Protein AF-A0A4U9IWD7-F1 (afdb_monomer)

Sequence (65 aa):
MELYLDTANVAEVERLARIFPIAGVTTNPSIVAASKESIWDVLPRLQKAIGEEGILFAPNHEPRC

Radius of gyration: 11.59 Å; Cα contacts (8 Å, |Δi|>4): 87; chains: 1; bounding box: 25×20×38 Å

Organism: NCBI:txid83655

Mean predicted aligned error: 3.16 Å

pLDDT: mean 93.32, std 9.38, range [48.81, 98.56]

InterPro domains:
  IPR001585 Transaldolase/Fructose-6-phosphate aldolase [PF00923] (3-48)
  IPR013785 Aldolase-type TIM barrel [G3DSA:3.20.20.70] (1-59)
  IPR018225 Transaldolase, active site [PS01054] (24-32)

Structure (mmCIF, N/CA/C/O backbone):
data_AF-A0A4U9IWD7-F1
#
_entry.id   AF-A0A4U9IWD7-F1
#
loop_
_atom_site.group_PDB
_atom_site.id
_atom_site.type_symbol
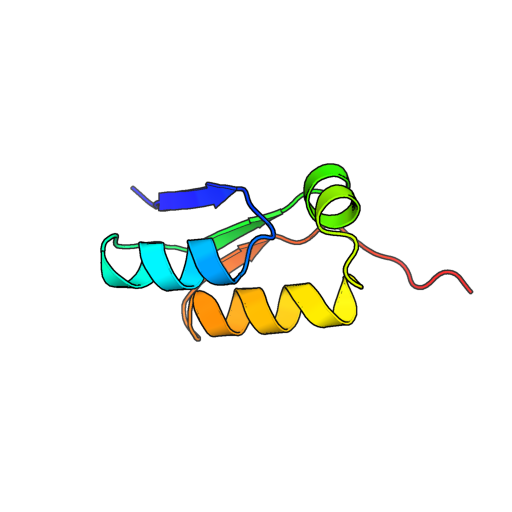_atom_site.label_atom_id
_atom_site.label_alt_id
_atom_site.label_comp_id
_atom_site.label_asym_id
_atom_site.label_entity_id
_atom_site.label_seq_id
_atom_site.pdbx_PDB_ins_code
_atom_site.Cartn_x
_atom_site.Cartn_y
_atom_site.Cartn_z
_atom_site.occupancy
_atom_site.B_iso_or_equiv
_atom_site.auth_seq_id
_atom_site.auth_comp_id
_atom_site.auth_asym_id
_atom_site.auth_atom_id
_atom_site.pdbx_PDB_model_num
ATOM 1 N N . MET A 1 1 ? -5.708 10.509 13.998 1.00 90.19 1 MET A N 1
ATOM 2 C CA . MET A 1 1 ? -4.446 9.796 13.707 1.00 90.19 1 MET A CA 1
ATOM 3 C C . MET A 1 1 ? -4.754 8.822 12.593 1.00 90.19 1 MET A C 1
ATOM 5 O O . MET A 1 1 ? -5.733 8.102 12.729 1.00 90.19 1 MET A O 1
ATOM 9 N N . GLU A 1 2 ? -3.983 8.845 11.512 1.00 96.19 2 GLU A N 1
ATOM 10 C CA . GLU A 1 2 ? -4.179 7.982 10.341 1.00 96.19 2 GLU A CA 1
ATOM 11 C C . GLU A 1 2 ? -3.045 6.958 10.269 1.00 96.19 2 GLU A C 1
ATOM 13 O O . GLU A 1 2 ? -1.886 7.307 10.498 1.00 96.19 2 GLU A O 1
ATOM 18 N N . LEU A 1 3 ? -3.382 5.696 9.998 1.00 97.56 3 LEU A N 1
ATOM 19 C CA . LEU A 1 3 ? -2.419 4.600 9.920 1.00 97.56 3 LEU A CA 1
ATOM 20 C C . LEU A 1 3 ? -2.165 4.229 8.460 1.00 97.56 3 LEU A C 1
ATOM 22 O O . LEU A 1 3 ? -3.085 3.812 7.760 1.00 97.56 3 LEU A O 1
ATOM 26 N N . TYR A 1 4 ? -0.909 4.330 8.037 1.00 98.25 4 TYR A N 1
ATOM 27 C CA . TYR A 1 4 ? -0.466 3.971 6.694 1.00 98.25 4 TYR A CA 1
ATOM 28 C C . TYR A 1 4 ? 0.482 2.774 6.730 1.00 98.25 4 TYR A C 1
ATOM 30 O O . TYR A 1 4 ? 1.290 2.641 7.651 1.00 98.25 4 TYR A O 1
ATOM 38 N N . LEU A 1 5 ? 0.390 1.912 5.717 1.00 98.31 5 LEU A N 1
ATOM 39 C CA . LEU A 1 5 ? 1.344 0.825 5.494 1.00 98.31 5 LEU A CA 1
ATOM 40 C C . LEU A 1 5 ? 2.350 1.234 4.416 1.00 98.31 5 LEU A C 1
ATOM 42 O O . LEU A 1 5 ? 1.945 1.565 3.306 1.00 98.31 5 LEU A O 1
ATOM 46 N N . ASP A 1 6 ? 3.644 1.171 4.724 1.00 97.81 6 ASP A N 1
ATOM 47 C CA . ASP A 1 6 ? 4.714 1.502 3.774 1.00 97.81 6 ASP A CA 1
ATOM 48 C C . ASP A 1 6 ? 5.223 0.234 3.073 1.00 97.81 6 ASP A C 1
ATOM 50 O O . ASP A 1 6 ? 6.202 -0.388 3.487 1.00 97.81 6 ASP A O 1
ATOM 54 N N . THR A 1 7 ? 4.479 -0.235 2.069 1.00 98.00 7 THR A N 1
ATOM 55 C CA . THR A 1 7 ? 4.738 -1.524 1.410 1.00 98.00 7 THR A CA 1
ATOM 56 C C . THR A 1 7 ? 4.092 -1.620 0.029 1.00 98.00 7 THR A C 1
ATOM 58 O O . THR A 1 7 ? 3.065 -1.004 -0.236 1.00 98.00 7 THR A O 1
ATOM 61 N N . ALA A 1 8 ? 4.662 -2.458 -0.842 1.00 97.69 8 ALA A N 1
ATOM 62 C CA . ALA A 1 8 ? 4.037 -2.894 -2.094 1.00 97.69 8 ALA A CA 1
ATOM 63 C C . ALA A 1 8 ? 3.522 -4.347 -2.034 1.00 97.69 8 ALA A C 1
ATOM 65 O O . ALA A 1 8 ? 3.105 -4.904 -3.048 1.00 97.69 8 ALA A O 1
ATOM 66 N N . ASN A 1 9 ? 3.538 -4.981 -0.857 1.00 97.88 9 ASN A N 1
ATOM 67 C CA . ASN A 1 9 ? 3.053 -6.345 -0.684 1.00 97.88 9 ASN A CA 1
ATOM 68 C C . ASN A 1 9 ? 1.530 -6.379 -0.501 1.00 97.88 9 ASN A C 1
ATOM 70 O O . ASN A 1 9 ? 1.006 -6.197 0.599 1.00 97.88 9 ASN A O 1
ATOM 74 N N . VAL A 1 10 ? 0.821 -6.677 -1.588 1.00 97.75 10 VAL A N 1
ATOM 75 C CA . VAL A 1 10 ? -0.648 -6.732 -1.621 1.00 97.75 10 VAL A CA 1
ATOM 76 C C . VAL A 1 10 ? -1.216 -7.703 -0.579 1.00 97.75 10 VAL A C 1
ATOM 78 O O . VAL A 1 10 ? -2.173 -7.363 0.111 1.00 97.75 10 VAL A O 1
ATOM 81 N N . ALA A 1 11 ? -0.612 -8.882 -0.403 1.00 97.88 11 ALA A N 1
ATOM 82 C CA . ALA A 1 11 ? -1.124 -9.891 0.526 1.00 97.88 11 ALA A CA 1
ATOM 83 C C . ALA A 1 11 ? -1.020 -9.440 1.994 1.00 97.88 11 ALA A C 1
ATOM 85 O O . ALA A 1 11 ? -1.889 -9.746 2.81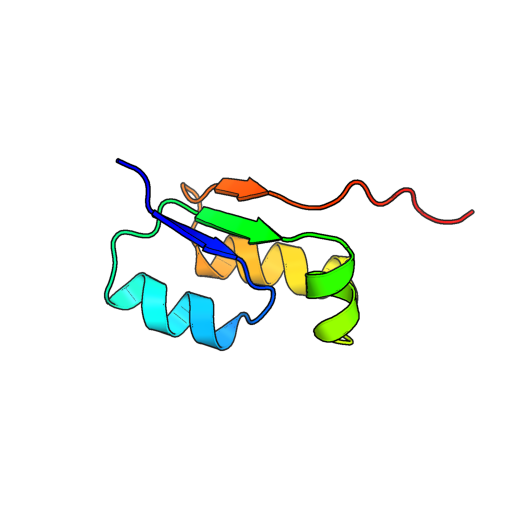4 1.00 97.88 11 ALA A O 1
ATOM 86 N N . GLU A 1 12 ? 0.031 -8.691 2.338 1.00 97.62 12 GLU A N 1
ATOM 87 C CA . GLU A 1 12 ? 0.168 -8.101 3.671 1.00 97.62 12 GLU A CA 1
ATOM 88 C C . GLU A 1 12 ? -0.851 -6.994 3.908 1.00 97.62 12 GLU A C 1
ATOM 90 O O . GLU A 1 12 ? -1.467 -6.970 4.975 1.00 97.62 12 GLU A O 1
ATOM 95 N N . VAL A 1 13 ? -1.077 -6.133 2.912 1.00 98.12 13 VAL A N 1
ATOM 96 C CA . VAL A 1 13 ? -2.095 -5.079 2.984 1.00 98.12 13 VAL A CA 1
ATOM 97 C C . VAL A 1 13 ? -3.478 -5.690 3.182 1.00 98.12 13 VAL A C 1
ATOM 99 O O . VAL A 1 13 ? -4.161 -5.333 4.136 1.00 98.12 13 VAL A O 1
ATOM 102 N N . GLU A 1 14 ? -3.860 -6.687 2.379 1.00 98.00 14 GLU A N 1
ATOM 103 C CA . GLU A 1 14 ? -5.143 -7.385 2.526 1.00 98.00 14 GLU A CA 1
ATOM 104 C C . GLU A 1 14 ? -5.300 -8.017 3.913 1.00 98.00 14 GLU A C 1
ATOM 106 O O . GLU A 1 14 ? -6.378 -7.977 4.510 1.00 98.00 14 GLU A O 1
ATOM 111 N N . ARG A 1 15 ? -4.233 -8.629 4.442 1.00 98.12 15 ARG A N 1
ATOM 112 C CA . ARG A 1 15 ? -4.260 -9.258 5.765 1.00 98.12 15 ARG A CA 1
ATOM 113 C C . ARG A 1 15 ? -4.431 -8.230 6.878 1.00 98.12 15 ARG A C 1
ATOM 115 O O . ARG A 1 15 ? -5.194 -8.481 7.808 1.00 98.12 15 ARG A O 1
ATOM 122 N N . LEU A 1 16 ? -3.714 -7.113 6.802 1.00 97.88 16 LEU A N 1
ATOM 123 C CA . LEU A 1 16 ? -3.700 -6.086 7.841 1.00 97.88 16 LEU A CA 1
ATOM 124 C C . LEU A 1 16 ? -4.933 -5.182 7.789 1.00 97.88 16 LEU A C 1
ATOM 126 O O . LEU A 1 16 ? -5.439 -4.833 8.851 1.00 97.88 16 LEU A O 1
ATOM 130 N N . ALA A 1 17 ? -5.474 -4.891 6.604 1.00 95.88 17 ALA A N 1
ATOM 131 C CA . ALA A 1 17 ? -6.702 -4.110 6.432 1.00 95.88 17 ALA A CA 1
ATOM 132 C C . ALA A 1 17 ? -7.931 -4.760 7.097 1.00 95.88 17 ALA A C 1
ATOM 134 O O . ALA A 1 17 ? -8.875 -4.073 7.468 1.00 95.88 17 ALA A O 1
ATOM 135 N N . ARG A 1 18 ? -7.913 -6.084 7.316 1.00 94.94 18 ARG A N 1
ATOM 136 C CA . ARG A 1 18 ? -8.967 -6.794 8.068 1.00 94.94 18 ARG A CA 1
ATOM 137 C C . ARG A 1 18 ? -8.869 -6.638 9.588 1.00 94.94 18 ARG A C 1
ATOM 139 O O . ARG A 1 18 ? -9.799 -7.023 10.290 1.00 94.94 18 ARG A O 1
ATOM 146 N N . ILE A 1 19 ? -7.731 -6.173 10.097 1.00 96.75 19 ILE A N 1
ATOM 147 C CA . ILE A 1 19 ? -7.406 -6.168 11.532 1.00 96.75 19 ILE A CA 1
ATOM 148 C C . ILE A 1 19 ? -7.254 -4.736 12.047 1.00 96.75 19 ILE A C 1
ATOM 150 O O . ILE A 1 19 ? -7.671 -4.432 13.162 1.00 96.75 19 ILE A O 1
ATOM 154 N N . PHE A 1 20 ? -6.654 -3.860 11.243 1.00 96.50 20 PHE A N 1
ATOM 155 C CA . PHE A 1 20 ? -6.342 -2.487 11.605 1.00 96.50 20 PHE A CA 1
ATOM 156 C C . PHE A 1 20 ? -7.167 -1.494 10.782 1.00 96.50 20 PHE A C 1
ATOM 158 O O . PHE A 1 20 ? -7.434 -1.754 9.609 1.00 96.50 20 PHE A O 1
ATOM 165 N N . PRO A 1 21 ? -7.511 -0.326 11.354 1.00 95.19 21 PRO A N 1
ATOM 166 C CA . PRO A 1 21 ? -8.117 0.770 10.607 1.00 95.19 21 PRO A CA 1
ATOM 167 C C . PRO A 1 21 ? -7.045 1.471 9.753 1.00 95.19 21 PRO A C 1
ATOM 169 O O . PRO A 1 21 ? -6.505 2.509 10.137 1.00 95.19 21 PRO A O 1
ATOM 172 N N . ILE A 1 22 ? -6.681 0.856 8.626 1.00 97.44 22 ILE A N 1
ATOM 173 C CA . ILE A 1 22 ? -5.704 1.396 7.675 1.00 97.44 22 ILE A CA 1
ATOM 174 C C . ILE A 1 22 ? -6.355 2.535 6.881 1.00 97.44 22 ILE A C 1
ATOM 176 O O . ILE A 1 22 ? -7.382 2.333 6.243 1.00 97.44 22 ILE A O 1
ATOM 180 N N . ALA A 1 23 ? -5.748 3.719 6.911 1.00 98.12 23 ALA A N 1
ATOM 181 C CA . ALA A 1 23 ? -6.166 4.877 6.119 1.00 98.12 23 ALA A CA 1
ATOM 182 C C . ALA A 1 23 ? -5.633 4.814 4.678 1.00 98.12 23 ALA A C 1
ATOM 184 O O . ALA A 1 23 ? -6.205 5.404 3.763 1.00 98.12 23 ALA A O 1
ATOM 185 N N . GLY A 1 24 ? -4.532 4.092 4.461 1.00 98.44 24 GLY A N 1
ATOM 186 C CA . GLY A 1 24 ? -3.959 3.948 3.136 1.00 98.44 24 GLY A CA 1
ATOM 187 C C . GLY A 1 24 ? -2.630 3.208 3.090 1.00 98.44 24 GLY A C 1
ATOM 188 O O . GLY A 1 24 ? -2.156 2.640 4.078 1.00 98.44 24 GLY A O 1
ATOM 189 N N . VAL A 1 25 ? -2.008 3.249 1.917 1.00 98.56 25 VAL A N 1
ATOM 190 C CA . VAL A 1 25 ? -0.687 2.674 1.651 1.00 98.56 25 VAL A CA 1
ATOM 191 C C . VAL A 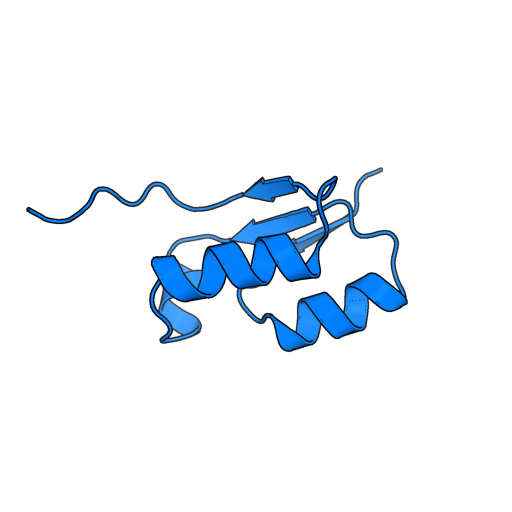1 25 ? 0.222 3.754 1.080 1.00 98.56 25 VAL A C 1
ATOM 193 O O . VAL A 1 25 ? -0.168 4.508 0.187 1.00 98.56 25 VAL A O 1
ATOM 196 N N . THR A 1 26 ? 1.451 3.808 1.579 1.00 98.19 26 THR A N 1
ATOM 197 C CA . THR A 1 26 ? 2.533 4.576 0.970 1.00 98.19 26 THR A CA 1
ATOM 198 C C . THR A 1 26 ? 3.472 3.634 0.237 1.00 98.19 26 THR A C 1
ATOM 200 O O . THR A 1 26 ? 3.742 2.514 0.669 1.00 98.19 26 THR A O 1
ATOM 203 N N . THR A 1 27 ? 3.969 4.086 -0.907 1.00 97.06 27 THR A N 1
ATOM 204 C CA . THR A 1 27 ? 5.044 3.416 -1.629 1.00 97.06 27 THR A CA 1
ATOM 205 C C . THR A 1 27 ? 6.090 4.440 -2.041 1.00 97.06 27 THR A C 1
ATOM 207 O O . THR A 1 27 ? 5.831 5.640 -2.139 1.00 97.06 27 THR A O 1
ATOM 210 N N . ASN A 1 28 ? 7.293 3.957 -2.315 1.00 95.50 28 ASN A N 1
ATOM 211 C CA . ASN A 1 28 ? 8.367 4.739 -2.906 1.00 95.50 28 ASN A CA 1
ATOM 212 C C . ASN A 1 28 ? 9.053 3.902 -4.004 1.00 95.50 28 ASN A C 1
ATOM 214 O O . ASN A 1 28 ? 8.808 2.691 -4.085 1.00 95.50 28 ASN A O 1
ATOM 218 N N . PRO A 1 29 ? 9.906 4.499 -4.860 1.00 94.12 29 PRO A N 1
ATOM 219 C CA . PRO A 1 29 ? 10.526 3.776 -5.970 1.00 94.12 29 PRO A CA 1
ATOM 220 C C . PRO A 1 29 ? 11.276 2.509 -5.539 1.00 94.12 29 PRO A C 1
ATOM 222 O O . PRO A 1 29 ? 11.209 1.498 -6.232 1.00 94.12 29 PRO A O 1
ATOM 225 N N . SER A 1 30 ? 11.941 2.532 -4.381 1.00 95.56 30 SER A N 1
ATOM 226 C CA . SER A 1 30 ? 12.68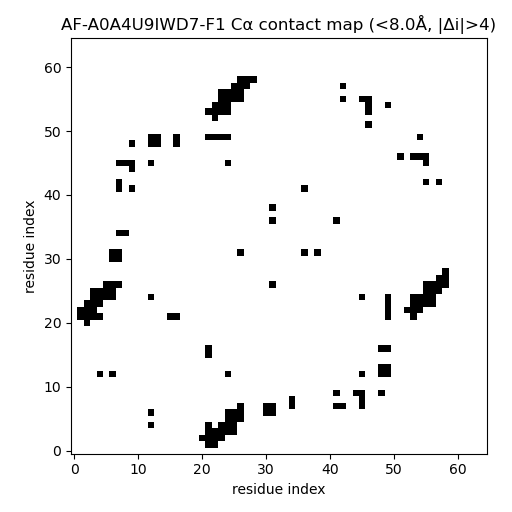7 1.383 -3.857 1.00 95.56 30 SER A CA 1
ATOM 227 C C . SER A 1 30 ? 11.766 0.242 -3.415 1.00 95.56 30 SER A C 1
ATOM 229 O O . SER A 1 30 ? 12.054 -0.915 -3.711 1.00 95.56 30 SER A O 1
ATOM 231 N N . ILE A 1 31 ? 10.643 0.554 -2.756 1.00 96.69 31 ILE A N 1
ATOM 232 C CA . ILE A 1 31 ? 9.629 -0.432 -2.346 1.00 96.69 31 ILE A CA 1
ATOM 233 C C . ILE A 1 31 ? 9.010 -1.110 -3.572 1.00 96.69 31 ILE A C 1
ATOM 235 O O . ILE A 1 31 ? 8.908 -2.335 -3.614 1.00 96.69 31 ILE A O 1
ATOM 239 N N . VAL A 1 32 ? 8.635 -0.327 -4.589 1.00 93.88 32 VAL A N 1
ATOM 240 C CA . VAL A 1 32 ? 8.062 -0.867 -5.832 1.00 93.88 32 VAL A CA 1
ATOM 241 C C . VAL A 1 32 ? 9.101 -1.692 -6.595 1.00 93.88 32 VAL A C 1
ATOM 243 O O . VAL A 1 32 ? 8.800 -2.790 -7.040 1.00 93.88 32 VAL A O 1
ATOM 246 N N . ALA A 1 33 ? 10.352 -1.234 -6.695 1.00 92.56 33 ALA A N 1
ATOM 247 C CA . ALA A 1 33 ? 11.411 -2.007 -7.346 1.00 92.56 33 ALA A CA 1
ATOM 248 C C . ALA A 1 33 ? 11.678 -3.354 -6.645 1.00 92.56 33 ALA A C 1
ATOM 250 O O . ALA A 1 33 ? 11.964 -4.354 -7.306 1.00 92.56 33 ALA A O 1
ATOM 251 N N . ALA A 1 34 ? 11.558 -3.399 -5.314 1.00 95.12 34 ALA A N 1
ATOM 252 C CA . ALA A 1 34 ? 11.749 -4.614 -4.528 1.00 95.12 34 ALA A CA 1
ATOM 253 C C . ALA A 1 34 ? 10.632 -5.654 -4.721 1.00 95.12 34 ALA A C 1
ATOM 255 O O . ALA A 1 34 ? 10.903 -6.846 -4.563 1.00 95.12 34 ALA A O 1
ATOM 256 N N . SER A 1 35 ? 9.412 -5.240 -5.096 1.00 91.88 35 SER A N 1
ATOM 257 C CA . SER A 1 35 ? 8.313 -6.179 -5.373 1.00 91.88 35 SER A CA 1
ATOM 258 C C . SER A 1 35 ? 8.575 -7.033 -6.616 1.00 91.88 35 SER A C 1
ATOM 260 O O . SER A 1 35 ? 8.048 -8.136 -6.718 1.00 91.88 35 SER A O 1
ATOM 262 N N . LYS A 1 36 ? 9.425 -6.548 -7.539 1.00 92.81 36 LYS A N 1
ATOM 263 C CA . LYS A 1 36 ? 9.692 -7.155 -8.858 1.00 92.81 36 LYS A CA 1
ATOM 264 C C . LYS A 1 36 ? 8.438 -7.297 -9.731 1.00 92.81 36 LYS A C 1
ATOM 266 O O . LYS A 1 36 ? 8.453 -8.045 -10.706 1.00 92.81 36 LYS A O 1
ATOM 271 N N . GLU A 1 37 ? 7.376 -6.573 -9.397 1.00 91.44 37 GLU A N 1
ATOM 272 C CA . GLU A 1 37 ? 6.150 -6.486 -10.181 1.00 91.44 37 GLU A CA 1
ATOM 273 C C . GLU A 1 37 ? 6.127 -5.176 -10.975 1.00 91.44 37 GLU A C 1
ATOM 275 O O . GLU A 1 37 ? 6.771 -4.188 -10.611 1.00 91.44 37 GLU A O 1
ATOM 280 N N . SER A 1 38 ? 5.368 -5.151 -12.071 1.00 92.38 38 SER A N 1
ATOM 281 C CA . SER A 1 38 ? 5.104 -3.905 -12.787 1.00 92.38 38 SER A CA 1
ATOM 282 C C . SER A 1 38 ? 4.370 -2.929 -11.870 1.00 92.38 38 SER A C 1
ATOM 284 O O . SER A 1 38 ? 3.410 -3.300 -11.190 1.00 92.38 38 SER A O 1
ATOM 286 N N . ILE A 1 39 ? 4.765 -1.654 -11.899 1.00 92.25 39 ILE A N 1
ATOM 287 C CA . ILE A 1 39 ? 4.058 -0.599 -11.162 1.00 92.25 39 ILE A CA 1
ATOM 288 C C . ILE A 1 39 ? 2.578 -0.514 -11.576 1.00 92.25 39 ILE A C 1
ATOM 290 O O . ILE A 1 39 ? 1.703 -0.293 -10.741 1.00 92.25 39 ILE A O 1
ATOM 294 N N . TRP A 1 40 ? 2.293 -0.776 -12.854 1.00 92.75 40 TRP A N 1
ATOM 295 C CA . TRP A 1 40 ? 0.946 -0.765 -13.424 1.00 92.75 40 TRP A CA 1
ATOM 296 C C . TRP A 1 40 ? 0.085 -1.940 -12.955 1.00 92.75 40 TRP A C 1
ATOM 298 O O . TRP A 1 40 ? -1.137 -1.835 -12.986 1.00 92.75 40 TRP A O 1
ATOM 308 N N . ASP A 1 41 ? 0.708 -3.020 -12.479 1.00 94.62 41 ASP A N 1
ATOM 309 C CA . ASP A 1 41 ? 0.004 -4.182 -11.934 1.00 94.62 41 ASP A CA 1
ATOM 310 C C . ASP A 1 41 ? -0.171 -4.061 -10.415 1.00 94.62 41 ASP A C 1
ATOM 312 O O . ASP A 1 41 ? -1.235 -4.375 -9.875 1.00 94.62 41 ASP A O 1
ATOM 316 N N . VAL A 1 42 ? 0.861 -3.587 -9.707 1.00 95.69 42 VAL A N 1
ATOM 317 C CA . VAL A 1 42 ? 0.856 -3.552 -8.239 1.00 95.69 42 VAL A CA 1
ATOM 318 C C . VAL A 1 42 ? -0.025 -2.430 -7.684 1.00 95.69 42 VAL A C 1
ATOM 320 O O . VAL A 1 42 ? -0.774 -2.670 -6.739 1.00 95.69 42 VAL A O 1
ATOM 323 N N . LEU A 1 43 ? -0.009 -1.226 -8.273 1.00 95.88 43 LEU A N 1
ATOM 324 C CA . LEU A 1 43 ?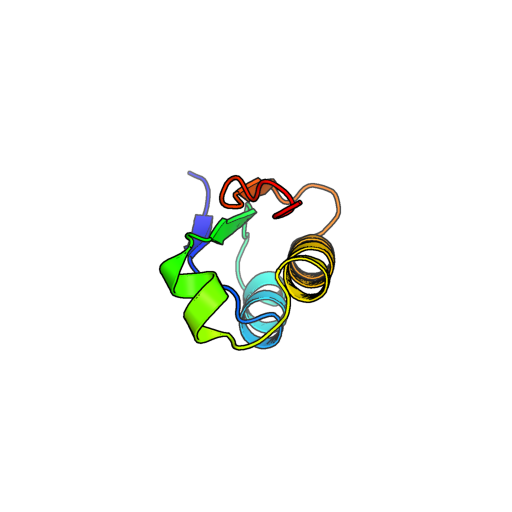 -0.757 -0.084 -7.729 1.00 95.88 43 LEU A CA 1
ATOM 325 C C . LEU A 1 43 ? -2.282 -0.300 -7.746 1.00 95.88 43 LEU A C 1
ATOM 327 O O . LEU A 1 43 ? -2.902 -0.091 -6.701 1.00 95.88 43 LEU A O 1
ATOM 331 N N . PRO A 1 44 ? -2.916 -0.788 -8.836 1.00 96.56 44 PRO A N 1
ATOM 332 C CA . PRO A 1 44 ? -4.353 -1.074 -8.818 1.00 96.56 44 PRO A CA 1
ATOM 333 C C . PRO A 1 44 ? -4.736 -2.144 -7.791 1.00 96.56 44 PRO A C 1
ATOM 335 O O . PRO A 1 44 ? -5.808 -2.086 -7.189 1.00 96.56 44 PRO A O 1
ATOM 338 N N . ARG A 1 45 ? -3.852 -3.122 -7.558 1.00 97.88 45 ARG A N 1
ATOM 339 C CA . ARG A 1 45 ? -4.066 -4.173 -6.557 1.00 97.88 45 ARG A CA 1
ATOM 340 C C . ARG A 1 45 ? -3.955 -3.632 -5.135 1.00 97.88 45 ARG A C 1
ATOM 342 O O . ARG A 1 45 ? -4.789 -3.987 -4.308 1.00 97.88 45 ARG A O 1
ATOM 349 N N . LEU A 1 46 ? -2.991 -2.751 -4.864 1.00 98.00 46 LEU A N 1
ATOM 350 C CA . LEU A 1 46 ? -2.890 -2.051 -3.581 1.00 98.00 46 LEU A CA 1
ATOM 351 C C . LEU A 1 46 ? -4.121 -1.177 -3.332 1.00 98.00 46 LEU A C 1
ATOM 353 O O . LEU A 1 46 ? -4.702 -1.276 -2.257 1.00 98.00 46 LEU A O 1
ATOM 357 N N . GLN A 1 47 ? -4.569 -0.408 -4.333 1.00 97.81 47 GLN A N 1
ATOM 358 C CA . GLN A 1 47 ? -5.783 0.408 -4.223 1.00 97.81 47 GLN A CA 1
ATOM 359 C C . GLN A 1 47 ? -7.009 -0.455 -3.902 1.00 97.81 47 GLN A C 1
ATOM 361 O O . GLN A 1 47 ? -7.789 -0.135 -3.011 1.00 97.81 47 GLN A O 1
ATOM 366 N N . LYS A 1 48 ? -7.157 -1.596 -4.583 1.00 97.56 48 LYS A N 1
ATOM 367 C CA . LYS A 1 48 ? -8.234 -2.547 -4.295 1.00 97.56 48 LYS A CA 1
ATOM 368 C C . LYS A 1 48 ? -8.145 -3.111 -2.872 1.00 97.56 48 LYS A C 1
ATOM 370 O O . LYS A 1 48 ? -9.179 -3.292 -2.237 1.00 97.56 48 LYS A O 1
ATOM 375 N N . ALA A 1 49 ? -6.939 -3.397 -2.383 1.00 97.44 49 ALA A N 1
ATOM 376 C CA . ALA A 1 49 ? -6.720 -3.971 -1.058 1.00 97.44 49 ALA A CA 1
ATOM 377 C C . ALA A 1 49 ? -7.029 -2.989 0.087 1.00 97.44 49 ALA A C 1
ATOM 379 O O . ALA A 1 49 ? -7.497 -3.427 1.136 1.00 97.44 49 ALA A O 1
ATOM 380 N N . ILE A 1 50 ? -6.793 -1.686 -0.112 1.00 96.94 50 ILE A N 1
ATOM 381 C CA . ILE A 1 50 ? -7.134 -0.637 0.869 1.00 96.94 50 ILE A CA 1
ATOM 382 C C . ILE A 1 50 ? -8.574 -0.115 0.740 1.00 96.94 50 ILE A C 1
ATOM 384 O O . ILE A 1 50 ? -9.049 0.564 1.645 1.00 96.94 50 ILE A O 1
ATOM 388 N N . GLY A 1 51 ? -9.279 -0.450 -0.345 1.00 95.56 51 GLY A N 1
ATOM 389 C CA . GLY A 1 51 ? -10.665 -0.043 -0.589 1.00 95.56 51 GLY A CA 1
ATOM 390 C C . GLY A 1 51 ? -10.804 1.315 -1.286 1.00 95.56 51 GLY A C 1
ATOM 391 O O . GLY A 1 51 ? -9.823 2.004 -1.559 1.00 95.56 51 GLY A O 1
ATOM 392 N N . GLU A 1 52 ? -12.048 1.688 -1.603 1.00 92.81 52 GLU A N 1
ATOM 393 C CA . GLU A 1 52 ? -12.368 2.909 -2.368 1.00 92.81 52 GLU A CA 1
ATOM 394 C C . GLU A 1 52 ? -12.028 4.202 -1.613 1.00 92.81 52 GLU A C 1
ATOM 396 O O . GLU A 1 52 ? -11.679 5.200 -2.237 1.00 92.81 52 GLU A O 1
ATOM 401 N N . GLU A 1 53 ? -12.093 4.177 -0.280 1.00 94.31 53 GLU A N 1
ATOM 402 C CA . GLU A 1 53 ? -11.771 5.329 0.574 1.00 94.31 53 GLU A CA 1
ATOM 403 C C . GLU A 1 53 ? -10.284 5.404 0.954 1.00 94.31 53 GLU A C 1
ATOM 405 O O . G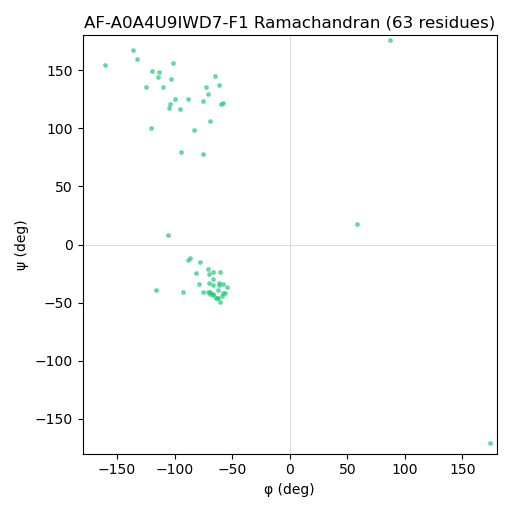LU A 1 53 ? -9.824 6.426 1.462 1.00 94.31 53 GLU A O 1
ATOM 410 N N . GLY A 1 54 ? -9.521 4.331 0.722 1.00 97.00 54 GLY A N 1
ATOM 411 C CA . GLY A 1 54 ? -8.113 4.262 1.095 1.00 97.00 54 GLY A CA 1
ATOM 412 C C . GLY A 1 54 ? -7.237 5.123 0.187 1.00 97.00 54 GLY A C 1
ATOM 413 O O . GLY A 1 54 ? -7.353 5.079 -1.039 1.00 97.00 54 GLY A O 1
ATOM 414 N N . ILE A 1 55 ? -6.307 5.871 0.779 1.00 98.25 55 ILE A N 1
ATOM 415 C CA . ILE A 1 55 ? -5.393 6.737 0.024 1.00 98.25 55 ILE A CA 1
ATOM 416 C C . ILE A 1 55 ? -4.146 5.948 -0.386 1.00 98.25 55 ILE A C 1
ATOM 418 O O . ILE A 1 55 ? -3.449 5.378 0.455 1.00 98.25 55 ILE A O 1
ATOM 422 N N . LEU A 1 56 ? -3.834 5.939 -1.682 1.00 97.88 56 LEU A N 1
ATOM 423 C CA . LEU A 1 56 ? -2.601 5.359 -2.209 1.00 97.88 56 LEU A CA 1
ATOM 424 C C . LEU A 1 56 ? -1.616 6.461 -2.605 1.00 97.88 56 LEU A C 1
ATOM 426 O O . LEU A 1 56 ? -1.863 7.227 -3.536 1.00 97.88 56 LEU A O 1
ATOM 430 N N . PHE A 1 57 ? -0.463 6.501 -1.939 1.00 97.44 57 PHE A N 1
ATOM 431 C CA . PHE A 1 57 ? 0.659 7.344 -2.345 1.00 97.44 57 PHE A CA 1
ATOM 432 C C . PHE A 1 57 ? 1.631 6.524 -3.196 1.00 97.44 57 PHE A C 1
ATOM 434 O O . PHE A 1 57 ? 2.230 5.552 -2.725 1.00 97.44 57 PHE A O 1
ATOM 441 N N . ALA A 1 58 ? 1.787 6.922 -4.457 1.00 94.50 58 ALA A N 1
ATOM 442 C CA . ALA A 1 58 ? 2.638 6.251 -5.432 1.00 94.50 58 ALA A CA 1
ATOM 443 C C . ALA A 1 58 ? 3.746 7.180 -5.948 1.00 94.50 58 ALA A C 1
ATOM 445 O O . ALA A 1 58 ? 3.541 8.395 -6.022 1.00 94.50 58 ALA A O 1
ATOM 446 N N . PRO A 1 59 ? 4.921 6.644 -6.325 1.00 87.31 59 PRO A N 1
ATOM 447 C CA . PRO A 1 59 ? 5.948 7.445 -6.969 1.00 87.31 59 PRO A CA 1
ATOM 448 C C . PRO A 1 59 ? 5.473 7.936 -8.339 1.00 87.31 59 PRO A C 1
ATOM 450 O O . PRO A 1 59 ? 4.813 7.204 -9.078 1.00 87.31 59 PRO A O 1
ATOM 453 N N . ASN A 1 60 ? 5.883 9.150 -8.709 1.00 84.62 60 ASN A N 1
ATOM 454 C CA . ASN A 1 60 ? 5.724 9.627 -10.077 1.00 84.62 60 ASN A CA 1
ATOM 455 C C . ASN A 1 60 ? 6.476 8.687 -11.019 1.00 84.62 60 ASN A C 1
ATOM 457 O O . ASN A 1 60 ? 7.689 8.507 -10.897 1.00 84.62 60 ASN A O 1
ATOM 461 N N . HIS A 1 61 ? 5.747 8.091 -11.954 1.00 72.62 61 HIS A N 1
ATOM 462 C CA . HIS A 1 61 ? 6.318 7.250 -12.987 1.00 72.62 61 HIS A CA 1
ATOM 463 C C . HIS A 1 61 ? 5.968 7.847 -14.344 1.00 72.62 61 HIS A C 1
ATOM 465 O O . HIS A 1 61 ? 4.866 7.658 -14.856 1.00 72.62 61 HIS A O 1
ATOM 471 N N . GLU A 1 62 ? 6.919 8.556 -14.945 1.00 70.19 62 GLU A N 1
ATOM 472 C CA . GLU A 1 62 ? 6.797 8.942 -16.347 1.00 70.19 62 GLU A CA 1
ATOM 473 C C . GLU A 1 62 ? 6.962 7.687 -17.218 1.00 70.19 62 GLU A C 1
ATOM 475 O O . GLU A 1 62 ? 7.899 6.905 -17.001 1.00 70.19 62 GLU A O 1
ATOM 480 N N . PRO A 1 63 ? 6.050 7.424 -18.170 1.00 63.34 63 PRO A N 1
ATOM 481 C CA . PRO A 1 63 ? 6.269 6.369 -19.145 1.00 63.34 63 PRO A CA 1
ATOM 482 C C . PRO A 1 63 ? 7.572 6.688 -19.882 1.00 63.34 63 PRO A C 1
ATOM 484 O O . PRO A 1 63 ? 7.722 7.767 -20.448 1.00 63.34 63 PRO A O 1
ATOM 487 N N . ARG A 1 64 ? 8.542 5.769 -19.832 1.00 61.28 64 ARG A N 1
ATOM 488 C CA . ARG A 1 64 ? 9.762 5.912 -20.628 1.00 61.28 64 ARG A CA 1
ATOM 489 C C . ARG A 1 64 ? 9.358 5.726 -22.088 1.00 61.28 64 ARG A C 1
ATOM 491 O O . ARG A 1 64 ? 8.998 4.614 -22.470 1.00 61.28 64 ARG A O 1
ATOM 498 N N . CYS A 1 65 ? 9.330 6.833 -22.823 1.00 48.81 65 CYS A N 1
ATOM 499 C CA . CYS A 1 65 ? 9.202 6.881 -24.275 1.00 48.81 65 CYS A CA 1
ATOM 500 C C . CYS A 1 65 ? 10.334 6.096 -24.946 1.00 48.81 65 CYS A C 1
ATOM 502 O O . CYS A 1 65 ? 11.476 6.172 -24.429 1.00 48.81 65 CYS A O 1
#

Solvent-accessible surface area (backbone atoms only — not comparable to full-atom values): 3935 Å² total; per-residue (Å²): 139,82,41,67,43,84,53,62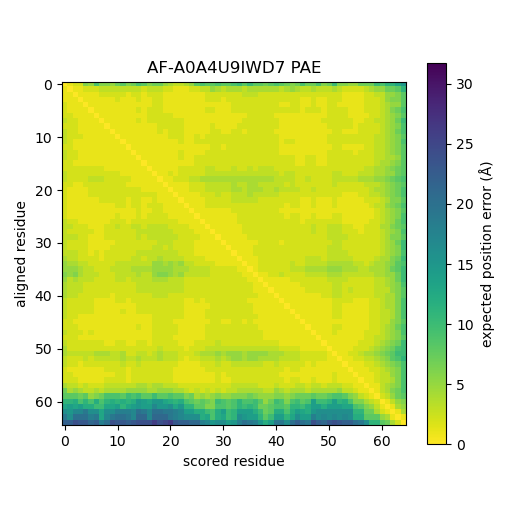,54,46,70,58,45,44,58,44,51,77,76,43,84,54,46,22,36,34,48,43,69,68,46,44,60,70,63,74,55,56,69,85,60,46,52,62,47,42,41,61,43,49,35,94,86,26,47,72,46,70,58,92,74,78,80,85,124

Foldseek 3Di:
DAAEAEALDLVVLLVVVVPDVHQA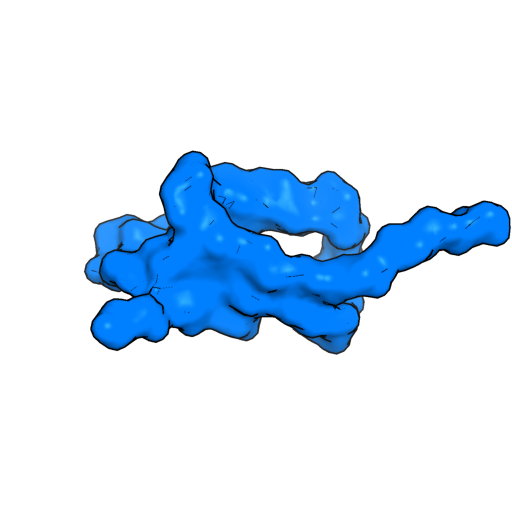YEYDPVRVVVVVDDPVVSQVSRDVSNDPRHDYHDDDDDPDD

Secondary structure (DSSP, 8-state):
--EEEE---HHHHHHHHTTS-EEEEE--HHHHHHHTS-HHHHHHHHHHHH-TT-EEE--------

Nearest PDB structures (f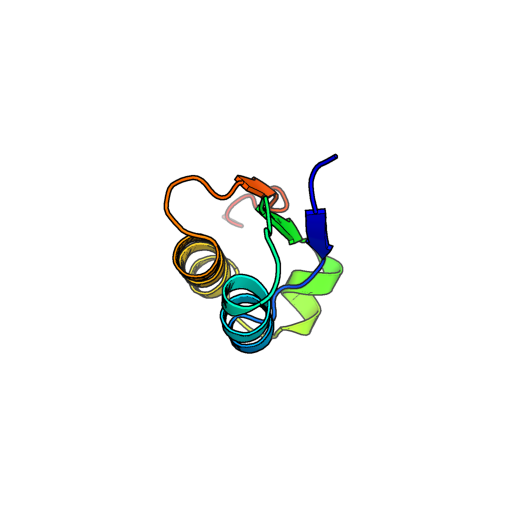oldseek):
  4rxf-assembly1_C  TM=9.507E-01  e=1.088E-06  Escherichia coli K-12
  7qxf-assembly1_B  TM=9.556E-01  e=1.247E-06  Escherichia coli
  4rz4-assembly1_B  TM=9.559E-01  e=1.336E-06  Escherichia coli K-12
  4s1f-assembly1_A  TM=9.485E-01  e=1.165E-06  Escherichia coli K-12
  1l6w-assembly1_A  TM=9.531E-01  e=1.881E-06  Escherichia coli